Protein AF-A0A9P0HAQ1-F1 (afdb_monomer_lite)

Sequence (166 aa):
MVTCSVGFLKENWSMFDPPLPLSYLKGFNCIGFDTLNKVYLEYDECWWGSLEGIQFVWDSAKRKKMLEGDDTLWTCDLTGFDPVVGLPNVLVGWVGGEGAVLMEAFSADLIGQHCTQVLREITGNTEIPIPKRCTRCCEEEMATSPLACSIDNDTSNRALAVIGSP

Structure (mmCIF, N/CA/C/O backbone):
data_AF-A0A9P0HAQ1-F1
#
_entry.id   AF-A0A9P0HAQ1-F1
#
loop_
_atom_site.group_PDB
_atom_site.id
_atom_site.type_symbol
_atom_site.label_atom_id
_atom_site.label_alt_id
_atom_site.label_comp_id
_atom_site.label_asym_id
_atom_site.label_entity_id
_atom_site.label_seq_id
_atom_site.pdbx_PDB_ins_code
_atom_site.Cartn_x
_atom_site.Cartn_y
_atom_site.Cartn_z
_atom_site.occupancy
_atom_site.B_iso_or_equiv
_atom_site.auth_seq_id
_atom_site.auth_comp_id
_atom_site.auth_asym_id
_atom_site.auth_atom_id
_atom_site.pdbx_PDB_model_num
ATOM 1 N N . MET A 1 1 ? 1.564 -11.854 -32.345 1.00 68.75 1 MET A N 1
ATOM 2 C CA . MET A 1 1 ? 1.262 -10.735 -31.428 1.00 68.75 1 MET A CA 1
ATOM 3 C C . MET A 1 1 ? 1.800 -11.129 -30.067 1.00 68.75 1 MET A C 1
ATOM 5 O O . MET A 1 1 ? 1.496 -12.233 -29.639 1.00 68.75 1 MET A O 1
ATOM 9 N N . VAL A 1 2 ? 2.660 -10.307 -29.464 1.00 77.94 2 VAL A N 1
ATOM 10 C CA . VAL A 1 2 ? 3.287 -10.575 -28.159 1.00 77.94 2 VAL A CA 1
ATOM 11 C C . VAL A 1 2 ? 2.728 -9.561 -27.169 1.00 77.94 2 VAL A C 1
ATOM 13 O O . VAL A 1 2 ? 2.770 -8.366 -27.445 1.00 77.94 2 VAL A O 1
ATOM 16 N N . THR A 1 3 ? 2.170 -10.041 -26.062 1.00 81.44 3 THR A N 1
ATOM 17 C CA . THR A 1 3 ? 1.526 -9.227 -25.020 1.00 81.44 3 THR A CA 1
ATOM 18 C C . THR A 1 3 ? 2.127 -9.568 -23.657 1.00 81.44 3 THR A C 1
ATOM 20 O O . THR A 1 3 ? 1.434 -10.060 -22.770 1.00 81.44 3 THR A O 1
ATOM 23 N N . CYS A 1 4 ? 3.439 -9.393 -23.514 1.00 82.50 4 CYS A N 1
ATOM 24 C CA . CYS A 1 4 ? 4.132 -9.513 -22.231 1.00 82.50 4 CYS A CA 1
ATOM 25 C C . CYS A 1 4 ? 4.415 -8.127 -21.636 1.00 82.50 4 CYS A C 1
ATOM 27 O O . CYS A 1 4 ? 4.308 -7.109 -22.326 1.00 82.50 4 CYS A O 1
ATOM 29 N N . SER A 1 5 ? 4.749 -8.089 -20.344 1.00 81.75 5 SER A N 1
ATOM 30 C CA . SER A 1 5 ? 5.077 -6.841 -19.655 1.00 81.75 5 SER A CA 1
ATOM 31 C C . SER A 1 5 ? 6.374 -6.227 -20.195 1.00 81.75 5 SER A C 1
ATOM 33 O O . SER A 1 5 ? 7.259 -6.916 -20.711 1.00 81.75 5 SER A O 1
ATOM 35 N N . VAL A 1 6 ? 6.508 -4.905 -20.056 1.00 81.88 6 VAL A N 1
ATOM 36 C CA . VAL A 1 6 ? 7.741 -4.195 -20.436 1.00 81.88 6 VAL A CA 1
ATOM 37 C C . VAL A 1 6 ? 8.928 -4.647 -19.578 1.00 81.88 6 VAL A C 1
ATOM 39 O O . VAL A 1 6 ? 10.032 -4.761 -20.107 1.00 81.88 6 VAL A O 1
ATOM 42 N N . GLY A 1 7 ? 8.705 -4.954 -18.294 1.00 81.25 7 GLY A N 1
ATOM 43 C CA . GLY A 1 7 ? 9.726 -5.535 -17.413 1.00 81.25 7 GLY A CA 1
ATOM 44 C C . GLY A 1 7 ? 10.257 -6.862 -17.959 1.00 81.25 7 GLY A C 1
ATOM 45 O O . GLY A 1 7 ? 11.455 -6.991 -18.205 1.00 81.25 7 GLY A O 1
ATOM 46 N N . PHE A 1 8 ? 9.356 -7.788 -18.309 1.00 84.69 8 PHE A N 1
ATOM 47 C CA . PHE A 1 8 ? 9.736 -9.065 -18.916 1.00 84.69 8 PHE A CA 1
ATOM 48 C C . PHE A 1 8 ? 10.515 -8.875 -20.226 1.00 84.69 8 PHE A C 1
ATOM 50 O O . PHE A 1 8 ? 11.528 -9.538 -20.445 1.00 84.69 8 PHE A O 1
ATOM 57 N N . LEU A 1 9 ? 10.084 -7.947 -21.092 1.00 85.56 9 LEU A N 1
ATOM 58 C CA . LEU A 1 9 ? 10.781 -7.641 -22.348 1.00 85.56 9 LEU A CA 1
ATOM 59 C C . LEU A 1 9 ? 12.191 -7.093 -22.129 1.00 85.56 9 LEU A C 1
ATOM 61 O O . LEU A 1 9 ? 13.088 -7.430 -22.895 1.00 85.56 9 LEU A O 1
ATOM 65 N N . LYS A 1 10 ? 12.409 -6.263 -21.106 1.00 83.38 10 LYS A N 1
ATOM 66 C CA . LYS A 1 10 ? 13.739 -5.717 -20.799 1.00 83.38 10 LYS A CA 1
ATOM 67 C C . LYS A 1 10 ? 14.727 -6.790 -20.356 1.00 83.38 10 LYS A C 1
ATOM 69 O O . LYS A 1 10 ? 15.905 -6.687 -20.684 1.00 83.38 10 LYS A O 1
ATOM 74 N N . GLU A 1 11 ? 14.255 -7.818 -19.664 1.00 85.69 11 GLU A N 1
ATOM 75 C CA . GLU A 1 11 ? 15.092 -8.933 -19.213 1.00 85.69 11 GLU A CA 1
ATOM 76 C C . GLU A 1 11 ? 15.271 -10.012 -20.291 1.00 85.69 11 GLU A C 1
ATOM 78 O O . GLU A 1 11 ? 16.315 -10.657 -20.354 1.00 85.69 11 GLU A O 1
ATOM 83 N N . ASN A 1 12 ? 14.284 -10.175 -21.180 1.00 86.94 12 ASN A N 1
ATOM 84 C CA . ASN A 1 12 ? 14.197 -11.310 -22.105 1.00 86.94 12 ASN A CA 1
ATOM 85 C C . ASN A 1 12 ? 14.176 -10.907 -23.592 1.00 86.94 12 ASN A C 1
ATOM 87 O O . ASN A 1 12 ? 13.781 -11.702 -24.441 1.00 86.94 12 ASN A O 1
ATOM 91 N N . TRP A 1 13 ? 14.615 -9.698 -23.961 1.00 85.12 13 TRP A N 1
ATOM 92 C CA . TRP A 1 13 ? 14.609 -9.214 -25.357 1.00 85.12 13 TRP A CA 1
ATOM 93 C C . TRP A 1 13 ? 15.411 -10.089 -26.339 1.00 85.12 13 TRP A C 1
ATOM 95 O O . TRP A 1 13 ? 15.229 -9.978 -27.551 1.00 85.12 13 TRP A O 1
ATOM 105 N N . SER A 1 14 ? 16.297 -10.954 -25.845 1.00 86.88 14 SER A N 1
ATOM 106 C CA . SER A 1 14 ? 17.068 -11.912 -26.644 1.00 86.88 14 SER A CA 1
ATOM 107 C C . SER A 1 14 ? 16.262 -13.139 -27.090 1.00 86.88 14 SER A C 1
ATOM 109 O O . SER A 1 14 ? 16.762 -13.924 -27.890 1.00 86.88 14 SER A O 1
ATOM 111 N N . MET A 1 15 ? 15.017 -13.305 -26.624 1.00 88.62 15 MET A N 1
ATOM 112 C CA . MET A 1 15 ? 14.137 -14.419 -27.010 1.00 88.62 15 MET A CA 1
ATOM 113 C C . MET A 1 15 ? 13.609 -14.336 -28.453 1.00 88.62 15 MET A C 1
ATOM 115 O O . MET A 1 15 ? 12.991 -15.283 -28.936 1.00 88.62 15 MET A O 1
ATOM 119 N N . PHE A 1 16 ? 13.780 -13.191 -29.120 1.00 88.50 16 PHE A N 1
ATOM 120 C CA . PHE A 1 16 ? 13.276 -12.962 -30.471 1.00 88.50 16 PHE A CA 1
ATOM 121 C C . PHE A 1 16 ? 14.259 -13.472 -31.525 1.00 88.50 16 PHE A C 1
ATOM 123 O O . PHE A 1 16 ? 15.432 -13.098 -31.522 1.00 88.50 16 PHE A O 1
ATOM 130 N N . ASP A 1 17 ? 13.741 -14.260 -32.465 1.00 88.88 17 ASP A N 1
ATOM 131 C CA . ASP A 1 17 ? 14.448 -14.685 -33.669 1.00 88.88 17 ASP A CA 1
ATOM 132 C C . ASP A 1 17 ? 13.595 -14.345 -34.908 1.00 88.88 17 ASP A C 1
ATOM 134 O O . ASP A 1 17 ? 12.477 -14.859 -35.037 1.00 88.88 17 ASP A O 1
ATOM 138 N N . PRO A 1 18 ? 14.050 -13.444 -35.800 1.00 90.31 18 PRO A N 1
ATOM 139 C CA . PRO A 1 18 ? 15.321 -12.712 -35.757 1.00 90.31 18 PRO A CA 1
ATOM 140 C C . PRO A 1 18 ? 15.392 -11.666 -34.618 1.00 90.31 18 PRO A C 1
ATOM 142 O O . PRO A 1 18 ? 14.346 -11.203 -34.150 1.00 90.31 18 PRO A O 1
ATOM 145 N N . PRO A 1 19 ? 16.605 -11.239 -34.199 1.00 88.56 19 PRO A N 1
ATOM 146 C CA . PRO A 1 19 ? 16.780 -10.246 -33.140 1.00 88.56 19 PRO A CA 1
ATOM 147 C C . PRO A 1 19 ? 16.047 -8.931 -33.414 1.00 88.56 19 PRO A C 1
ATOM 149 O O . PRO A 1 19 ? 15.980 -8.454 -34.552 1.00 88.56 19 PRO A O 1
ATOM 152 N N . LEU A 1 20 ? 15.545 -8.304 -32.349 1.00 87.25 20 LEU A N 1
ATOM 153 C CA . LEU A 1 20 ? 14.841 -7.030 -32.461 1.00 87.25 20 LEU A CA 1
ATOM 154 C C . LEU A 1 20 ? 15.768 -5.902 -32.956 1.00 87.25 20 LEU A C 1
ATOM 156 O O . LEU A 1 20 ? 16.915 -5.796 -32.510 1.00 87.25 20 LEU A O 1
ATOM 160 N N . PRO A 1 21 ? 15.275 -4.994 -33.820 1.00 90.06 21 PRO A N 1
ATOM 161 C CA . PRO A 1 21 ? 16.026 -3.808 -34.213 1.00 90.06 21 PRO A CA 1
ATOM 162 C C . PRO A 1 21 ? 16.368 -2.912 -33.013 1.00 90.06 21 PRO A C 1
ATOM 164 O O . PRO A 1 21 ? 15.564 -2.735 -32.097 1.00 90.06 21 PRO A O 1
ATOM 167 N N . LEU A 1 22 ? 17.526 -2.244 -33.071 1.00 86.56 22 LEU A N 1
ATOM 168 C CA . LEU A 1 22 ? 18.022 -1.353 -32.008 1.00 86.56 22 LEU A CA 1
ATOM 169 C C . LEU A 1 22 ? 17.039 -0.239 -31.603 1.00 86.56 22 LEU A C 1
ATOM 171 O O . LEU A 1 22 ? 17.087 0.238 -30.471 1.00 86.56 22 LEU A O 1
ATOM 175 N N . SER A 1 23 ? 16.158 0.198 -32.507 1.00 87.19 23 SER A N 1
ATOM 176 C CA . SER A 1 23 ? 15.125 1.199 -32.211 1.00 87.19 23 SER A CA 1
ATOM 177 C C . SER A 1 23 ? 14.133 0.727 -31.145 1.00 87.19 23 SER A C 1
ATOM 179 O O . SER A 1 23 ? 13.737 1.527 -30.302 1.00 87.19 23 SER A O 1
ATOM 181 N N . TYR A 1 24 ? 13.781 -0.562 -31.133 1.00 83.56 24 TYR A N 1
ATOM 182 C CA . TYR A 1 24 ? 12.885 -1.140 -30.131 1.00 83.56 24 TYR A CA 1
ATOM 183 C C . TYR A 1 24 ? 13.574 -1.270 -28.774 1.00 83.56 24 TYR A C 1
ATOM 185 O O . TYR A 1 24 ? 12.984 -0.909 -27.763 1.00 83.56 24 TYR A O 1
ATOM 193 N N . LEU A 1 25 ? 14.850 -1.670 -28.756 1.00 83.19 25 LEU A N 1
ATOM 194 C CA . LEU A 1 25 ? 15.640 -1.745 -27.522 1.00 83.19 25 LEU A CA 1
ATOM 195 C C . LEU A 1 25 ? 15.798 -0.370 -26.859 1.00 83.19 25 LEU A C 1
ATOM 197 O O . LEU A 1 25 ? 15.646 -0.239 -25.646 1.00 83.19 25 LEU A O 1
ATOM 201 N N . LYS A 1 26 ? 16.035 0.681 -27.657 1.00 83.62 26 LYS A N 1
ATOM 202 C CA . LYS A 1 26 ? 16.015 2.068 -27.164 1.00 83.62 26 LYS A CA 1
ATOM 203 C C . LYS A 1 26 ? 14.642 2.443 -26.611 1.00 83.62 26 LYS A C 1
ATOM 205 O O . LYS A 1 26 ? 14.577 3.025 -25.536 1.00 83.62 26 LYS A O 1
ATOM 210 N N . GLY A 1 27 ? 13.570 2.069 -27.311 1.00 82.88 27 GLY A N 1
ATOM 211 C CA . GLY A 1 27 ? 12.198 2.258 -26.844 1.00 82.88 27 GLY A CA 1
ATOM 212 C C . GLY A 1 27 ? 11.962 1.631 -25.471 1.00 82.88 27 GLY A C 1
ATOM 213 O O . GLY A 1 27 ? 11.519 2.325 -24.563 1.00 82.88 27 GLY A O 1
ATOM 214 N N . PHE A 1 28 ? 12.341 0.364 -25.282 1.00 80.62 28 PHE A N 1
ATOM 215 C CA . PHE A 1 28 ? 12.206 -0.316 -23.993 1.00 80.62 28 PHE A CA 1
ATOM 216 C C . PHE A 1 28 ? 12.990 0.397 -22.891 1.00 80.62 28 PHE A C 1
ATOM 218 O O . PHE A 1 28 ? 12.433 0.654 -21.830 1.00 80.62 28 PHE A O 1
ATOM 225 N N . ASN A 1 29 ? 14.239 0.793 -23.146 1.00 75.00 29 ASN A N 1
ATOM 226 C CA . ASN A 1 29 ? 15.066 1.486 -22.153 1.00 75.00 29 ASN A CA 1
ATOM 227 C C . ASN A 1 29 ? 14.546 2.882 -21.783 1.00 75.00 29 ASN A C 1
ATOM 229 O O . ASN A 1 29 ? 14.773 3.334 -20.665 1.00 75.00 29 ASN A O 1
ATOM 233 N N . CYS A 1 30 ? 13.842 3.558 -22.692 1.00 78.56 30 CYS A N 1
ATOM 234 C CA . CYS A 1 30 ? 13.218 4.852 -22.415 1.00 78.56 30 CYS A CA 1
ATOM 235 C C . CYS A 1 30 ? 11.894 4.735 -21.649 1.00 78.56 30 CYS A C 1
ATOM 237 O O . CYS A 1 30 ? 11.479 5.705 -21.018 1.00 78.56 30 CYS A O 1
ATOM 239 N N . ILE A 1 31 ? 11.224 3.580 -21.693 1.00 77.94 31 ILE A N 1
ATOM 240 C CA . ILE A 1 31 ? 9.995 3.357 -20.932 1.00 77.94 31 ILE A CA 1
ATOM 241 C C . ILE A 1 31 ? 10.385 3.055 -19.484 1.00 77.94 31 ILE A C 1
ATOM 243 O O . ILE A 1 31 ? 10.858 1.962 -19.165 1.00 77.94 31 ILE A O 1
ATOM 247 N N . GLY A 1 32 ? 10.205 4.038 -18.605 1.00 64.56 32 GLY A N 1
ATOM 248 C CA . GLY A 1 32 ? 10.196 3.805 -17.165 1.00 64.56 32 GLY A CA 1
ATOM 249 C C . GLY A 1 32 ? 8.967 2.982 -16.789 1.00 64.56 32 GLY A C 1
ATOM 250 O O . GLY A 1 32 ? 7.870 3.257 -17.269 1.00 64.56 32 GLY A O 1
ATOM 251 N N . PHE A 1 33 ? 9.163 1.967 -15.962 1.00 68.00 33 PHE A N 1
ATOM 252 C CA . PHE A 1 33 ? 8.094 1.315 -15.220 1.00 68.00 33 PHE A CA 1
ATOM 253 C C . PHE A 1 33 ? 8.548 1.339 -13.765 1.00 68.00 33 PHE A C 1
ATOM 255 O O . PHE A 1 33 ? 9.735 1.138 -13.499 1.00 68.00 33 PHE A O 1
ATOM 262 N N . ASP A 1 34 ? 7.640 1.704 -12.875 1.00 69.06 34 ASP A N 1
ATOM 263 C CA . ASP A 1 34 ? 7.905 1.808 -11.445 1.00 69.06 34 ASP A CA 1
ATOM 264 C C . ASP A 1 34 ? 7.060 0.762 -10.725 1.00 69.06 34 ASP A C 1
ATOM 266 O O . ASP A 1 34 ? 6.051 0.312 -11.269 1.00 69.06 34 ASP A O 1
ATOM 270 N N . THR A 1 35 ? 7.479 0.372 -9.528 1.00 80.19 35 THR A N 1
ATOM 271 C CA . THR A 1 35 ? 6.752 -0.620 -8.736 1.00 80.19 35 THR A CA 1
ATOM 272 C C . THR A 1 35 ? 5.573 0.068 -8.060 1.00 80.19 35 THR A C 1
ATOM 274 O O . THR A 1 35 ? 5.735 1.097 -7.398 1.00 80.19 35 THR A O 1
ATOM 277 N N . LEU A 1 36 ? 4.373 -0.483 -8.234 1.00 83.38 36 LEU A N 1
ATOM 278 C CA . LEU A 1 36 ? 3.156 0.013 -7.603 1.00 83.38 36 LEU A CA 1
ATOM 279 C C . LEU A 1 36 ? 2.435 -1.144 -6.921 1.00 83.38 36 LEU A C 1
ATOM 281 O O . LEU A 1 36 ? 1.994 -2.082 -7.575 1.00 83.38 36 LEU A O 1
ATOM 285 N N . ASN A 1 37 ? 2.258 -1.037 -5.611 1.00 88.31 37 ASN A N 1
ATOM 286 C CA . ASN A 1 37 ? 1.597 -2.051 -4.807 1.00 88.31 37 ASN A CA 1
ATOM 287 C C . ASN A 1 37 ? 0.329 -1.503 -4.160 1.00 88.31 37 ASN A C 1
ATOM 289 O O . ASN A 1 37 ? 0.215 -0.313 -3.849 1.00 88.31 37 ASN A O 1
ATOM 293 N N . LYS A 1 38 ? -0.637 -2.399 -3.940 1.00 90.25 38 LYS A N 1
ATOM 294 C CA . LYS A 1 38 ? -1.863 -2.094 -3.192 1.00 90.25 38 LYS A CA 1
ATOM 295 C C . LYS A 1 38 ? -1.860 -2.802 -1.855 1.00 90.25 38 LYS A C 1
ATOM 297 O O . LYS A 1 38 ? -1.431 -3.950 -1.755 1.00 90.25 38 LYS A O 1
ATOM 302 N N . VAL A 1 39 ? -2.405 -2.138 -0.847 1.00 93.00 39 VAL A N 1
ATOM 303 C CA . VAL A 1 39 ? -2.640 -2.701 0.480 1.00 93.00 39 VAL A CA 1
ATOM 304 C C . VAL A 1 39 ? -4.118 -2.585 0.804 1.00 93.00 39 VAL A C 1
ATOM 306 O O . VAL A 1 39 ? -4.663 -1.489 0.830 1.00 93.00 39 VAL A O 1
ATOM 309 N N . TYR A 1 40 ? -4.754 -3.711 1.094 1.00 94.19 40 TYR A N 1
ATOM 310 C CA . TYR A 1 40 ? -6.127 -3.779 1.566 1.00 94.19 40 TYR A CA 1
ATOM 311 C C . TYR A 1 40 ? -6.141 -3.975 3.073 1.00 94.19 40 TYR A C 1
ATOM 313 O O . TYR A 1 40 ? -5.521 -4.909 3.587 1.00 94.19 40 TYR A O 1
ATOM 321 N N . LEU A 1 41 ? -6.864 -3.103 3.766 1.00 95.50 41 LEU A N 1
ATOM 322 C CA . LEU A 1 41 ? -7.066 -3.147 5.206 1.00 95.50 41 LEU A CA 1
ATOM 323 C C . LEU A 1 41 ? -8.536 -3.444 5.472 1.00 95.50 41 LEU A C 1
ATOM 325 O O . LEU A 1 41 ? -9.400 -2.607 5.222 1.00 95.50 41 LEU A O 1
ATOM 329 N N . GLU A 1 42 ? -8.816 -4.642 5.965 1.00 95.19 42 GLU A N 1
ATOM 330 C CA . GLU A 1 42 ? -10.161 -5.066 6.326 1.00 95.19 42 GLU A CA 1
ATOM 331 C C . GLU A 1 42 ? -10.368 -4.953 7.829 1.00 95.19 42 GLU A C 1
ATOM 333 O O . GLU A 1 42 ? -9.572 -5.455 8.628 1.00 95.19 42 GLU A O 1
ATOM 338 N N . TYR A 1 43 ? -11.472 -4.324 8.204 1.00 95.38 43 TYR A N 1
ATOM 339 C CA . TYR A 1 43 ? -11.862 -4.080 9.583 1.00 95.38 43 TYR A CA 1
ATOM 340 C C . TYR A 1 43 ? -13.155 -4.826 9.916 1.00 95.38 43 TYR A C 1
ATOM 342 O O . TYR A 1 43 ? -13.929 -5.192 9.032 1.00 95.38 43 TYR A O 1
ATOM 350 N N . ASP A 1 44 ? -13.406 -5.048 11.206 1.00 93.19 44 ASP A N 1
ATOM 351 C CA . ASP A 1 44 ? -14.697 -5.589 11.643 1.00 93.19 44 ASP A CA 1
ATOM 352 C C . ASP A 1 44 ? -15.832 -4.573 11.416 1.00 93.19 44 ASP A C 1
ATOM 354 O O . ASP A 1 44 ? -16.927 -4.959 11.008 1.00 93.19 44 ASP A O 1
ATOM 358 N N . GLU A 1 45 ? -15.550 -3.277 11.595 1.00 92.50 45 GLU A N 1
ATOM 359 C CA . GLU A 1 45 ? -16.497 -2.174 11.400 1.00 92.50 45 GLU A CA 1
ATOM 360 C C . GLU A 1 45 ? -15.826 -0.970 10.717 1.00 92.50 45 GLU A C 1
ATOM 362 O O . GLU A 1 45 ? -14.633 -0.709 10.903 1.00 92.50 45 GLU A O 1
ATOM 367 N N . CYS A 1 46 ? -16.604 -0.220 9.932 1.00 91.81 46 CYS A N 1
ATOM 368 C CA . CYS A 1 46 ? -16.172 1.031 9.313 1.00 91.81 46 CYS A CA 1
ATOM 369 C C . CYS A 1 46 ? -15.953 2.119 10.376 1.00 91.81 46 CYS A C 1
ATOM 371 O O . CYS A 1 46 ? -16.905 2.637 10.961 1.00 91.81 46 CYS A O 1
ATOM 373 N N . TRP A 1 47 ? -14.692 2.497 10.597 1.00 92.38 47 TRP A N 1
ATOM 374 C CA . TRP A 1 47 ? -14.313 3.556 11.542 1.00 92.38 47 TRP A CA 1
ATOM 375 C C . TRP A 1 47 ? -14.152 4.934 10.879 1.00 92.38 47 TRP A C 1
ATOM 377 O O . TRP A 1 47 ? -14.104 5.946 11.576 1.00 92.38 47 TRP A O 1
ATOM 387 N N . TRP A 1 48 ? -14.077 4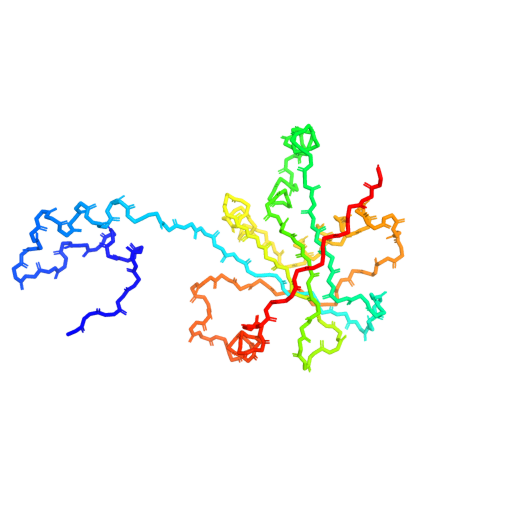.999 9.545 1.00 88.62 48 TRP A N 1
ATOM 388 C CA . TRP A 1 48 ? -13.888 6.245 8.784 1.00 88.62 48 TRP A CA 1
ATOM 389 C C . TRP A 1 48 ? -15.200 6.969 8.441 1.00 88.62 48 TRP A C 1
ATOM 391 O O . TRP A 1 48 ? -15.174 8.048 7.852 1.00 88.62 48 TRP A O 1
ATOM 401 N N . GLY A 1 49 ? -16.356 6.424 8.833 1.00 86.06 49 GLY A N 1
ATOM 402 C CA . GLY A 1 49 ? -17.654 7.087 8.694 1.00 86.06 49 GLY A CA 1
ATOM 403 C C . GLY A 1 49 ? -17.988 7.448 7.243 1.00 86.06 49 GLY A C 1
ATOM 404 O O . GLY A 1 49 ? -18.088 6.572 6.391 1.00 86.06 49 GLY A O 1
ATOM 405 N N . SER A 1 50 ? -18.189 8.741 6.969 1.00 84.19 50 SER A N 1
ATOM 406 C CA . SER A 1 50 ? -18.530 9.265 5.637 1.00 84.19 50 SER A CA 1
ATOM 407 C C . SER A 1 50 ? -17.326 9.798 4.851 1.00 84.19 50 SER A C 1
ATOM 409 O O . SER A 1 50 ? -17.516 10.576 3.917 1.00 84.19 50 SER A O 1
ATOM 411 N N . LEU A 1 51 ? -16.095 9.474 5.258 1.00 85.88 51 LEU A N 1
ATOM 412 C CA . LEU A 1 51 ? -14.902 9.886 4.522 1.00 85.88 51 LEU A CA 1
ATOM 413 C C . LEU A 1 51 ? -14.832 9.145 3.183 1.00 85.88 51 LEU A C 1
ATOM 415 O O . LEU A 1 51 ? -14.895 7.919 3.147 1.00 85.88 51 LEU A O 1
ATOM 419 N N . GLU A 1 52 ? -14.657 9.896 2.095 1.00 86.75 52 GLU A N 1
ATOM 420 C CA . GLU A 1 52 ? -14.451 9.342 0.748 1.00 86.75 52 GLU A CA 1
ATOM 421 C C . GLU A 1 52 ? -13.012 8.855 0.523 1.00 86.75 52 GLU A C 1
ATOM 423 O O . GLU A 1 52 ? -12.745 8.156 -0.446 1.00 86.75 52 GLU A O 1
ATOM 428 N N . GLY A 1 53 ? -12.093 9.211 1.422 1.00 88.12 53 GLY A N 1
ATOM 429 C CA . GLY A 1 53 ? -10.687 8.838 1.363 1.00 88.12 53 GLY A CA 1
ATOM 430 C C . GLY A 1 53 ? -9.838 9.665 2.322 1.00 88.12 53 GLY A C 1
ATOM 431 O O . GLY A 1 53 ? -10.263 10.702 2.837 1.00 88.12 53 GLY A O 1
ATOM 432 N N . ILE A 1 54 ? -8.623 9.194 2.573 1.00 90.31 54 ILE A N 1
ATOM 433 C CA . ILE A 1 54 ? -7.609 9.835 3.406 1.00 90.31 54 ILE A CA 1
ATOM 434 C C . ILE A 1 54 ? -6.340 9.910 2.567 1.00 90.31 54 ILE A C 1
ATOM 436 O O . ILE A 1 54 ? -5.708 8.893 2.314 1.00 90.31 54 ILE A O 1
ATOM 440 N N . GLN A 1 55 ? -5.954 11.108 2.139 1.00 91.25 55 GLN A N 1
ATOM 441 C CA . GLN A 1 55 ? -4.792 11.304 1.271 1.00 91.25 55 GLN A CA 1
ATOM 442 C C . GLN A 1 55 ? -3.610 11.842 2.076 1.00 91.25 55 GLN A C 1
ATOM 444 O O . GLN A 1 55 ? -3.761 12.751 2.895 1.00 91.25 55 GLN A O 1
ATOM 449 N N . PHE A 1 56 ? -2.431 11.264 1.863 1.00 89.00 56 PHE A N 1
ATOM 450 C CA . PHE A 1 56 ? -1.231 11.585 2.624 1.00 89.00 56 PHE A CA 1
ATOM 451 C C . PHE A 1 56 ? -0.377 12.608 1.884 1.00 89.00 56 PHE A C 1
ATOM 453 O O . PHE A 1 56 ? -0.036 12.445 0.714 1.00 89.00 56 PHE A O 1
ATOM 460 N N . VAL A 1 57 ? 0.009 13.664 2.600 1.00 85.06 57 VAL A N 1
ATOM 461 C CA . VAL A 1 57 ? 0.969 14.658 2.120 1.00 85.06 57 VAL A CA 1
ATOM 462 C C . VAL A 1 57 ? 2.198 14.587 3.009 1.00 85.06 57 VAL A C 1
ATOM 464 O O . VAL A 1 57 ? 2.185 15.007 4.166 1.00 85.06 57 VAL A O 1
ATOM 467 N N . TRP A 1 58 ? 3.270 14.030 2.460 1.00 81.81 58 TRP A N 1
ATOM 468 C CA . TRP A 1 58 ? 4.529 13.876 3.173 1.00 81.81 58 TRP A CA 1
ATOM 469 C C . TRP A 1 58 ? 5.372 15.140 3.049 1.00 81.81 58 TRP A C 1
ATOM 471 O O . TRP A 1 58 ? 5.777 15.523 1.951 1.00 81.81 58 TRP A O 1
ATOM 481 N N . ASP A 1 59 ? 5.694 15.769 4.179 1.00 79.00 59 ASP A N 1
ATOM 482 C CA . ASP A 1 59 ? 6.731 16.797 4.198 1.00 79.00 59 ASP A CA 1
ATOM 483 C C . ASP A 1 59 ? 8.107 16.144 4.002 1.00 79.00 59 ASP A C 1
ATOM 485 O O . ASP A 1 59 ? 8.487 15.199 4.699 1.00 79.00 59 ASP A O 1
ATOM 489 N N . SER A 1 60 ? 8.882 16.691 3.071 1.00 70.69 60 SER A N 1
ATOM 490 C CA . SER A 1 60 ? 10.286 16.365 2.823 1.00 70.69 60 SER A CA 1
ATOM 491 C C . SER A 1 60 ? 11.167 16.332 4.085 1.00 70.69 60 SER A C 1
ATOM 493 O O . SER A 1 60 ? 12.044 15.471 4.189 1.00 70.69 60 SER A O 1
ATOM 495 N N . ALA A 1 61 ? 10.920 17.192 5.081 1.00 66.31 61 ALA A N 1
ATOM 496 C CA . ALA A 1 61 ? 11.644 17.153 6.355 1.00 66.31 61 ALA A CA 1
ATOM 497 C C . ALA A 1 61 ? 11.207 15.977 7.248 1.00 66.31 61 ALA A C 1
ATOM 499 O O . ALA A 1 61 ? 12.027 15.382 7.952 1.00 66.31 61 ALA A O 1
ATOM 500 N N . LYS A 1 62 ? 9.923 15.606 7.192 1.00 62.56 62 LYS A N 1
ATOM 501 C CA . LYS A 1 62 ? 9.338 14.490 7.947 1.00 62.56 62 LYS A CA 1
ATOM 502 C C . LYS A 1 62 ? 9.756 13.137 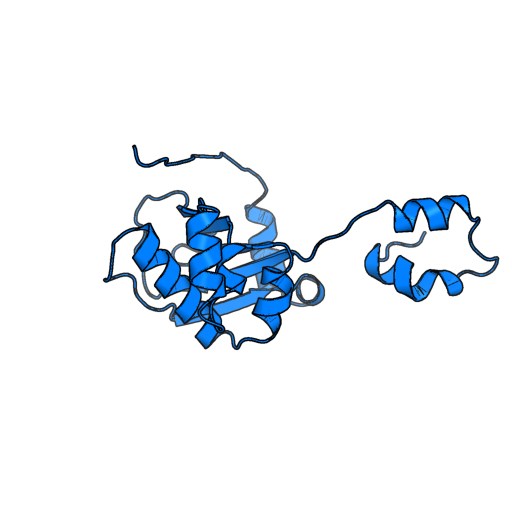7.364 1.00 62.56 62 LYS A C 1
ATOM 504 O O . LYS A 1 62 ? 10.136 12.251 8.125 1.00 62.56 62 LYS A O 1
ATOM 509 N N . ARG A 1 63 ? 9.849 13.038 6.030 1.00 64.94 63 ARG A N 1
ATOM 510 C CA . ARG A 1 63 ? 10.478 11.911 5.318 1.00 64.94 63 ARG A CA 1
ATOM 511 C C . ARG A 1 63 ? 11.895 11.654 5.837 1.00 64.94 63 ARG A C 1
ATOM 513 O O . ARG A 1 63 ? 12.250 10.519 6.125 1.00 64.94 63 ARG A O 1
ATOM 520 N N . LYS A 1 64 ? 12.690 12.716 6.024 1.00 61.34 64 LYS A N 1
ATOM 521 C CA . LYS A 1 64 ? 14.071 12.617 6.525 1.00 61.34 64 LYS A CA 1
ATOM 522 C C . LYS A 1 64 ? 14.173 12.101 7.966 1.00 61.34 64 LYS A C 1
ATOM 524 O O . LYS A 1 64 ? 15.113 11.383 8.265 1.00 61.34 64 LYS A O 1
ATOM 529 N N . LYS A 1 65 ? 13.210 12.418 8.837 1.00 60.09 65 LYS A N 1
ATOM 530 C CA . LYS A 1 65 ? 13.154 11.858 10.200 1.00 60.09 65 LYS A CA 1
ATOM 531 C C . LYS A 1 65 ? 12.730 10.390 10.228 1.00 60.09 65 LYS A C 1
ATOM 533 O O . LYS A 1 65 ? 13.235 9.639 11.049 1.00 60.09 65 LYS A O 1
ATOM 538 N N . MET A 1 66 ? 11.813 9.982 9.352 1.00 58.81 66 MET A N 1
ATOM 539 C CA . MET A 1 66 ? 11.405 8.573 9.237 1.00 58.81 66 MET A CA 1
ATOM 540 C C . MET A 1 66 ? 12.517 7.710 8.621 1.00 58.81 66 MET A C 1
ATOM 542 O O . MET A 1 66 ? 12.700 6.572 9.029 1.00 58.81 66 MET A O 1
ATOM 546 N N . LEU A 1 67 ? 13.336 8.291 7.735 1.00 56.34 67 LEU A N 1
ATOM 547 C CA . LEU A 1 67 ? 14.585 7.706 7.221 1.00 56.34 67 LEU A CA 1
ATOM 548 C C . LEU A 1 67 ? 15.633 7.392 8.307 1.00 56.34 67 LEU A C 1
ATOM 550 O O . LEU A 1 67 ? 16.552 6.627 8.041 1.00 56.34 67 LEU A O 1
ATOM 554 N N . GLU A 1 68 ? 15.525 7.967 9.509 1.00 56.78 68 GLU A N 1
ATOM 555 C CA . GLU A 1 68 ? 16.448 7.707 10.626 1.00 56.78 68 GLU A CA 1
ATOM 556 C C . GLU A 1 68 ? 15.982 6.534 11.524 1.00 56.78 68 GLU A C 1
ATOM 558 O O . GLU A 1 68 ? 16.727 6.122 12.413 1.00 56.78 68 GLU A O 1
ATOM 563 N N . GLY A 1 69 ? 14.778 5.981 11.296 1.00 53.72 69 GLY A N 1
ATOM 564 C CA . GLY A 1 69 ? 14.190 4.859 12.044 1.00 53.72 69 GLY A CA 1
ATOM 565 C C . GLY A 1 69 ? 13.784 3.702 11.121 1.00 53.72 69 GLY A C 1
ATOM 566 O O . GLY A 1 69 ? 12.676 3.686 10.590 1.00 53.72 69 GLY A O 1
ATOM 567 N N . ASP A 1 70 ? 14.699 2.745 10.968 1.00 64.62 70 ASP A N 1
ATOM 568 C CA . ASP A 1 70 ? 14.854 1.743 9.892 1.00 64.62 70 ASP A CA 1
ATOM 569 C C . ASP A 1 70 ? 13.601 0.976 9.395 1.00 64.62 70 ASP A C 1
ATOM 571 O O . ASP A 1 70 ? 13.543 0.600 8.226 1.00 64.62 70 ASP A O 1
ATOM 575 N N . ASP A 1 71 ? 12.560 0.764 10.208 1.00 66.44 71 ASP A N 1
ATOM 576 C CA . ASP A 1 71 ? 11.540 -0.257 9.887 1.00 66.44 71 ASP A CA 1
ATOM 577 C C . ASP A 1 71 ? 10.269 0.272 9.194 1.00 66.44 71 ASP A C 1
ATOM 579 O O . ASP A 1 71 ? 9.480 -0.504 8.652 1.00 66.44 71 ASP A O 1
ATOM 583 N N . THR A 1 72 ? 10.041 1.590 9.177 1.00 71.75 72 THR A N 1
ATOM 584 C CA . THR A 1 72 ? 8.801 2.189 8.621 1.00 71.75 72 THR A CA 1
ATOM 585 C C . THR A 1 72 ? 9.033 3.030 7.374 1.00 71.75 72 THR A C 1
ATOM 587 O O . THR A 1 72 ? 8.101 3.651 6.865 1.00 71.75 72 THR A O 1
ATOM 590 N N . LEU A 1 73 ? 10.255 3.024 6.839 1.00 80.88 73 LEU A N 1
ATOM 591 C CA . LEU A 1 73 ? 10.659 3.891 5.736 1.00 80.88 73 LEU A CA 1
ATOM 592 C C . LEU A 1 73 ? 9.726 3.802 4.518 1.00 80.88 73 LEU A C 1
ATOM 594 O O . LEU A 1 73 ? 9.349 4.829 3.953 1.00 80.88 73 LEU A O 1
ATOM 598 N N . TRP A 1 74 ? 9.294 2.590 4.167 1.00 87.50 74 TRP A N 1
ATOM 599 C CA . TRP A 1 74 ? 8.419 2.347 3.020 1.00 87.50 74 TRP A CA 1
ATOM 600 C C . TRP A 1 74 ? 7.090 3.112 3.096 1.00 87.50 74 TRP A C 1
ATOM 602 O O . TRP A 1 74 ? 6.501 3.451 2.072 1.00 87.50 74 TRP A O 1
ATOM 612 N N . THR A 1 75 ? 6.625 3.433 4.307 1.00 87.19 75 THR A N 1
ATOM 613 C CA . THR A 1 75 ? 5.354 4.133 4.502 1.00 87.19 75 THR A CA 1
ATOM 614 C C . THR A 1 75 ? 5.366 5.555 3.949 1.00 87.19 75 THR A C 1
ATOM 616 O O . THR A 1 75 ? 4.304 6.082 3.640 1.00 87.19 75 THR A O 1
ATOM 619 N N . CYS A 1 76 ? 6.543 6.160 3.744 1.00 86.38 76 CYS A N 1
ATOM 620 C CA . CYS A 1 76 ? 6.675 7.488 3.137 1.00 86.38 76 CYS A CA 1
ATOM 621 C C . CYS A 1 76 ? 6.236 7.539 1.664 1.00 86.38 76 CYS A C 1
ATOM 623 O O . CYS A 1 76 ? 6.056 8.636 1.131 1.00 86.38 76 CYS A O 1
ATOM 625 N N . ASP A 1 77 ? 6.080 6.379 1.023 1.00 88.56 77 ASP A N 1
ATOM 626 C CA . ASP A 1 77 ? 5.583 6.255 -0.346 1.00 88.56 77 ASP A CA 1
ATOM 627 C C . ASP A 1 77 ? 4.114 5.784 -0.409 1.00 88.56 77 ASP A C 1
ATOM 629 O O . ASP A 1 77 ? 3.579 5.574 -1.500 1.00 88.56 77 ASP A O 1
ATOM 633 N N . LEU A 1 78 ? 3.427 5.664 0.741 1.00 90.75 78 LEU A N 1
ATOM 634 C CA . LEU A 1 78 ? 1.967 5.528 0.782 1.00 90.75 78 LEU A CA 1
ATOM 635 C C . LEU A 1 78 ? 1.312 6.826 0.309 1.00 90.75 78 LEU A C 1
ATOM 637 O O . LEU A 1 78 ? 1.595 7.899 0.842 1.00 90.75 78 LEU A O 1
ATOM 641 N N . THR A 1 79 ? 0.374 6.742 -0.627 1.00 90.31 79 THR A N 1
ATOM 642 C CA . THR A 1 79 ? -0.343 7.931 -1.116 1.00 90.31 79 THR A CA 1
ATOM 643 C C . THR A 1 79 ? -1.575 8.266 -0.282 1.00 90.31 79 THR A C 1
ATOM 645 O O . THR A 1 79 ? -2.017 9.412 -0.272 1.00 90.31 79 THR A O 1
ATOM 648 N N . GLY A 1 80 ? -2.143 7.281 0.413 1.00 92.12 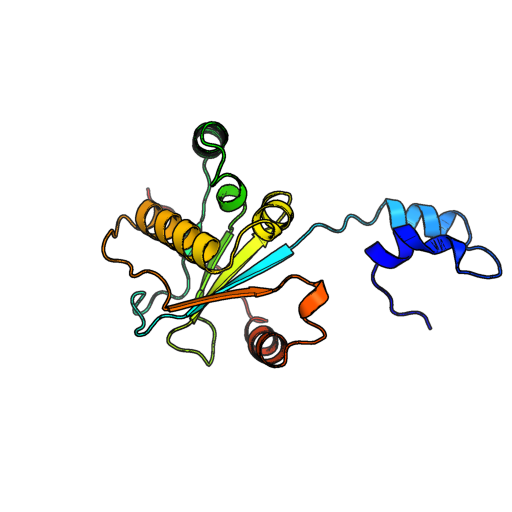80 GLY A N 1
ATOM 649 C CA . GLY A 1 80 ? -3.398 7.419 1.141 1.00 92.12 80 GLY A CA 1
ATOM 650 C C . GLY A 1 80 ? -4.187 6.117 1.196 1.00 92.12 80 GLY A C 1
ATOM 651 O O . GLY A 1 80 ? -3.693 5.077 0.761 1.00 92.12 80 GLY A O 1
ATOM 652 N N . PHE A 1 81 ? -5.409 6.200 1.718 1.00 94.62 81 PHE A N 1
ATOM 653 C CA . PHE A 1 81 ? -6.376 5.112 1.808 1.00 94.62 81 PHE A CA 1
ATOM 654 C C . PHE A 1 81 ? -7.760 5.561 1.357 1.00 94.62 81 PHE A C 1
ATOM 656 O O . PHE A 1 81 ? -8.258 6.576 1.835 1.00 94.62 81 PHE A O 1
ATOM 663 N N . ASP A 1 82 ? -8.409 4.760 0.525 1.00 93.38 82 ASP A N 1
ATOM 664 C CA . ASP A 1 82 ? -9.754 5.015 0.019 1.00 93.38 82 ASP A CA 1
ATOM 665 C C . ASP A 1 82 ? -10.687 3.843 0.373 1.00 93.38 82 ASP A C 1
ATOM 667 O O . ASP A 1 82 ? -10.245 2.689 0.369 1.00 93.38 82 ASP A O 1
ATOM 671 N N . PRO A 1 83 ? -11.970 4.083 0.689 1.00 92.25 83 PRO A N 1
ATOM 672 C CA . PRO A 1 83 ? -12.951 3.016 0.835 1.00 92.25 83 PRO A CA 1
ATOM 673 C C . PRO A 1 83 ? -13.116 2.241 -0.470 1.00 92.25 83 PRO A C 1
ATOM 675 O O . PRO A 1 83 ? -13.191 2.818 -1.555 1.00 92.25 83 PRO A O 1
ATOM 678 N N . VAL A 1 84 ? -13.217 0.919 -0.366 1.00 89.19 84 VAL A N 1
ATOM 679 C CA . VAL A 1 84 ? -13.462 0.066 -1.529 1.00 89.19 84 VAL A CA 1
ATOM 680 C C . VAL A 1 84 ? -14.961 -0.007 -1.810 1.00 89.19 84 VAL A C 1
ATOM 682 O O . VAL A 1 84 ? -15.756 -0.423 -0.963 1.00 89.19 84 VAL A O 1
ATOM 685 N N . VAL A 1 85 ? -15.360 0.368 -3.025 1.00 85.25 85 VAL A N 1
ATOM 686 C CA . VAL A 1 85 ? -16.754 0.248 -3.470 1.00 85.25 85 VAL A CA 1
ATOM 687 C C . VAL A 1 85 ? -17.181 -1.225 -3.416 1.00 85.25 85 VAL A C 1
ATOM 689 O O . VAL A 1 85 ? -16.419 -2.135 -3.732 1.00 85.25 85 VAL A O 1
ATOM 692 N N . GLY A 1 86 ? -18.381 -1.476 -2.888 1.00 85.50 86 GLY A N 1
ATOM 693 C CA . GLY A 1 86 ? -18.898 -2.830 -2.668 1.00 85.50 86 GLY A CA 1
ATOM 694 C C . GLY A 1 86 ? -18.377 -3.539 -1.409 1.00 85.50 86 GLY A C 1
ATOM 695 O O . GLY A 1 86 ? -18.973 -4.541 -1.012 1.00 85.50 86 GLY A O 1
ATOM 696 N N . LEU A 1 87 ? -17.344 -3.017 -0.732 1.00 87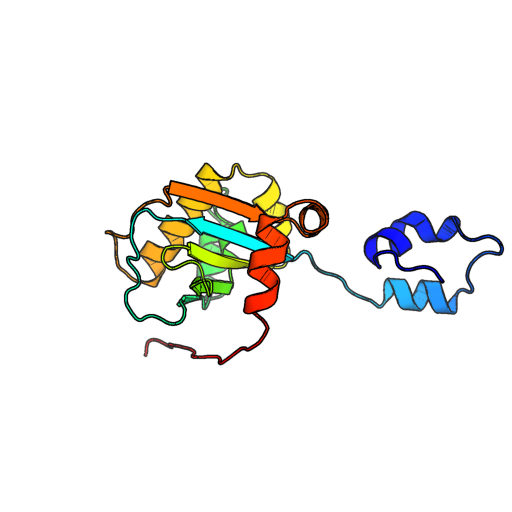.44 87 LEU A N 1
ATOM 697 C CA . LEU A 1 87 ? -16.786 -3.582 0.504 1.00 87.44 87 LEU A CA 1
ATOM 698 C C . LEU A 1 87 ? -16.777 -2.533 1.637 1.00 87.44 87 LEU A C 1
ATOM 700 O O . LEU A 1 87 ? -15.799 -1.808 1.808 1.00 87.44 87 LEU A O 1
ATOM 704 N N . PRO A 1 88 ? -17.835 -2.463 2.469 1.00 87.00 88 PRO A N 1
ATOM 705 C CA . PRO A 1 88 ? -18.054 -1.341 3.391 1.00 87.00 88 PRO A CA 1
ATOM 706 C C . PRO A 1 88 ? -17.008 -1.207 4.507 1.00 87.00 88 PRO A C 1
ATOM 708 O O . PRO A 1 88 ? -16.868 -0.128 5.073 1.00 87.00 88 PRO A O 1
ATOM 711 N N . ASN A 1 89 ? -16.277 -2.281 4.815 1.00 93.00 89 ASN A N 1
ATOM 712 C CA . ASN A 1 89 ? -15.284 -2.320 5.889 1.00 93.00 89 ASN A CA 1
ATOM 713 C C . ASN A 1 89 ? -13.855 -2.521 5.360 1.00 93.00 89 ASN A C 1
ATOM 715 O O . ASN A 1 89 ? -12.991 -3.002 6.096 1.00 93.00 89 ASN A O 1
ATOM 719 N N . VAL A 1 90 ? -13.591 -2.168 4.098 1.00 93.69 90 VAL A N 1
ATOM 720 C CA . VAL A 1 90 ? -12.264 -2.312 3.488 1.00 93.69 90 VAL A CA 1
ATOM 721 C C . VAL A 1 90 ? -11.750 -0.970 2.981 1.00 93.69 90 VAL A C 1
ATOM 723 O O . VAL A 1 90 ? -12.433 -0.277 2.228 1.00 93.69 90 VAL A O 1
ATOM 726 N N . LEU A 1 91 ? -10.516 -0.644 3.364 1.00 94.38 91 LEU A N 1
ATOM 727 C CA . LEU A 1 91 ? -9.734 0.439 2.777 1.00 94.38 91 LEU A CA 1
ATOM 728 C C . LEU A 1 91 ? -8.691 -0.130 1.815 1.00 94.38 91 LEU A C 1
ATOM 730 O O . LEU A 1 91 ? -8.092 -1.166 2.097 1.00 94.38 91 LEU A O 1
ATOM 734 N N . VAL A 1 92 ? -8.437 0.572 0.715 1.00 93.88 92 VAL A N 1
ATOM 735 C CA . VAL A 1 92 ? -7.324 0.316 -0.201 1.00 93.88 92 VAL A CA 1
ATOM 736 C C . VAL A 1 92 ? -6.333 1.464 -0.133 1.00 93.88 92 VAL A C 1
ATOM 738 O O . VAL A 1 92 ? -6.719 2.620 -0.252 1.00 93.88 92 VAL A O 1
ATOM 741 N N . GLY A 1 93 ? -5.057 1.149 0.053 1.00 93.06 93 GLY A N 1
ATOM 742 C CA . GLY A 1 93 ? -3.961 2.103 -0.035 1.00 93.06 93 GLY A CA 1
ATOM 743 C C . GLY A 1 93 ? -3.009 1.764 -1.166 1.00 93.06 93 GLY A C 1
ATOM 744 O O . GLY A 1 93 ? -2.838 0.595 -1.515 1.00 93.06 93 GLY A O 1
ATOM 745 N N . TRP A 1 94 ? -2.389 2.795 -1.729 1.00 90.75 94 TRP A N 1
ATOM 746 C CA . TRP A 1 94 ? -1.435 2.671 -2.826 1.00 90.75 94 TRP A CA 1
ATOM 747 C C . TRP A 1 94 ? -0.041 3.031 -2.336 1.00 90.75 94 TRP A C 1
ATOM 749 O O . TRP A 1 94 ? 0.133 4.026 -1.630 1.00 90.75 94 TRP A O 1
ATOM 759 N N . VAL A 1 95 ? 0.941 2.227 -2.727 1.00 91.12 95 VAL A N 1
ATOM 760 C CA . VAL A 1 95 ? 2.356 2.420 -2.412 1.00 91.12 95 VAL A CA 1
ATOM 761 C C . VAL A 1 95 ? 3.118 2.418 -3.721 1.00 91.12 95 VAL A C 1
ATOM 763 O O . VAL A 1 95 ? 3.006 1.459 -4.481 1.00 91.12 95 VAL A O 1
ATOM 766 N N . GLY A 1 96 ? 3.854 3.488 -4.001 1.00 87.31 96 GLY A N 1
ATOM 767 C CA . GLY A 1 96 ? 4.687 3.590 -5.202 1.00 87.31 96 GLY A CA 1
ATOM 768 C C . GLY A 1 96 ? 6.181 3.507 -4.901 1.00 87.31 96 GLY A C 1
ATOM 769 O O . GLY A 1 96 ? 6.592 3.498 -3.742 1.00 87.31 96 GLY A O 1
ATOM 770 N N . GLY A 1 97 ? 6.993 3.505 -5.955 1.00 84.81 97 GLY A N 1
ATOM 771 C CA . GLY A 1 97 ? 8.433 3.727 -5.865 1.00 84.81 97 GLY A CA 1
ATOM 772 C C . GLY A 1 97 ? 9.183 2.676 -5.047 1.00 84.81 97 GLY A C 1
ATOM 773 O O . GLY A 1 97 ? 8.833 1.496 -5.016 1.00 84.81 97 GLY A O 1
ATOM 774 N N . GLU A 1 98 ? 10.230 3.125 -4.354 1.00 84.25 98 GLU A N 1
ATOM 775 C CA . GLU A 1 98 ? 11.079 2.262 -3.526 1.00 84.25 98 GLU A CA 1
ATOM 776 C C . GLU A 1 98 ? 10.298 1.651 -2.354 1.00 84.25 98 GLU A C 1
ATOM 778 O O . GLU A 1 98 ? 10.487 0.482 -2.023 1.00 84.25 98 GLU A O 1
ATOM 783 N N . GLY A 1 99 ? 9.362 2.396 -1.756 1.00 87.25 99 GLY A N 1
ATOM 784 C CA . GLY A 1 99 ? 8.496 1.877 -0.705 1.00 87.25 99 GLY A CA 1
ATOM 785 C C . GLY A 1 99 ? 7.649 0.690 -1.157 1.00 87.25 99 GLY A C 1
ATOM 786 O O . GLY A 1 99 ? 7.422 -0.219 -0.358 1.00 87.25 99 GLY A O 1
ATOM 787 N N . ALA A 1 100 ? 7.247 0.635 -2.431 1.00 87.81 100 ALA A N 1
ATOM 788 C CA . ALA A 1 100 ? 6.516 -0.506 -2.974 1.00 87.81 100 ALA A CA 1
ATOM 789 C C . ALA A 1 100 ? 7.379 -1.775 -3.008 1.00 87.81 100 ALA A C 1
ATOM 791 O O . ALA A 1 100 ? 6.874 -2.848 -2.705 1.00 87.81 100 ALA A O 1
ATOM 792 N N . VAL A 1 101 ? 8.678 -1.654 -3.290 1.00 86.50 101 VAL A N 1
ATOM 793 C CA . VAL A 1 101 ? 9.626 -2.780 -3.250 1.00 86.50 101 VAL A CA 1
ATOM 794 C C . VAL A 1 101 ? 9.924 -3.178 -1.803 1.00 86.50 101 VAL A C 1
ATOM 796 O O . VAL A 1 101 ? 9.851 -4.350 -1.437 1.00 86.50 101 VAL A O 1
ATOM 799 N N . LEU A 1 102 ? 10.203 -2.197 -0.941 1.00 88.50 102 LEU A N 1
ATOM 800 C CA . LEU A 1 102 ? 10.536 -2.436 0.464 1.00 88.50 102 LEU A CA 1
ATOM 801 C C . LEU A 1 102 ? 9.385 -3.099 1.229 1.00 88.50 102 LEU A C 1
ATOM 803 O O . LEU A 1 102 ? 9.631 -4.000 2.031 1.00 88.50 102 LEU A O 1
ATOM 807 N N . MET A 1 103 ? 8.131 -2.702 0.974 1.00 89.38 103 MET A N 1
ATOM 808 C CA . MET A 1 103 ? 6.973 -3.285 1.662 1.00 89.38 103 MET A CA 1
ATOM 809 C C . MET A 1 103 ? 6.822 -4.793 1.407 1.00 89.38 103 MET A C 1
ATOM 811 O O . MET A 1 103 ? 6.232 -5.492 2.229 1.00 89.38 103 MET A O 1
ATOM 815 N N . GLU A 1 104 ? 7.363 -5.326 0.305 1.00 87.25 104 GLU A N 1
ATOM 816 C CA . GLU A 1 104 ? 7.254 -6.750 -0.032 1.00 87.25 104 GLU A CA 1
ATOM 817 C C . GLU A 1 104 ? 8.069 -7.655 0.891 1.00 87.25 104 GLU A C 1
ATOM 819 O O . GLU A 1 104 ? 7.759 -8.841 1.021 1.00 87.25 104 GLU A O 1
ATOM 824 N N . ALA A 1 105 ? 9.072 -7.103 1.574 1.00 88.75 105 ALA A N 1
ATOM 825 C CA . ALA A 1 105 ? 9.850 -7.828 2.570 1.00 88.75 105 ALA A CA 1
ATOM 826 C C . ALA A 1 105 ? 9.084 -8.037 3.890 1.00 88.75 105 ALA A C 1
ATOM 828 O O . ALA A 1 105 ? 9.472 -8.878 4.703 1.00 88.75 105 ALA A O 1
ATOM 829 N N . PHE A 1 106 ? 7.991 -7.300 4.115 1.00 89.44 106 PHE A N 1
ATOM 830 C CA . PHE A 1 106 ? 7.229 -7.346 5.360 1.00 89.44 106 PHE A CA 1
ATOM 831 C C . PHE A 1 106 ? 6.056 -8.333 5.292 1.00 89.44 106 PHE A C 1
ATOM 833 O O . PHE A 1 106 ? 5.465 -8.609 4.239 1.00 89.44 106 PHE A O 1
ATOM 840 N N . SER A 1 107 ? 5.690 -8.868 6.461 1.00 91.81 107 SER A N 1
ATOM 841 C CA . SER A 1 107 ? 4.477 -9.671 6.613 1.00 91.81 107 SER A CA 1
ATOM 842 C C . SER A 1 107 ? 3.230 -8.790 6.532 1.00 91.81 107 SER A C 1
ATOM 844 O O . SER A 1 107 ? 3.260 -7.606 6.871 1.00 91.81 107 SER A O 1
ATOM 846 N N . ALA A 1 108 ? 2.104 -9.380 6.124 1.00 90.94 108 ALA A N 1
ATOM 847 C CA . ALA A 1 108 ? 0.836 -8.660 6.044 1.00 90.94 108 ALA A CA 1
ATOM 848 C C . ALA A 1 108 ? 0.431 -8.034 7.393 1.00 90.94 108 ALA A C 1
ATOM 850 O O . ALA A 1 108 ? -0.031 -6.897 7.422 1.00 90.94 108 ALA A O 1
ATOM 851 N N . ASP A 1 109 ? 0.668 -8.726 8.509 1.00 91.81 109 ASP A N 1
ATOM 852 C CA . ASP A 1 109 ? 0.344 -8.211 9.844 1.00 91.81 109 ASP A CA 1
ATOM 853 C C . ASP A 1 109 ? 1.169 -6.970 10.210 1.00 91.81 109 ASP A C 1
ATOM 855 O O . ASP A 1 109 ? 0.627 -6.013 10.765 1.00 91.81 109 ASP A O 1
ATOM 859 N N . LEU A 1 110 ? 2.466 -6.956 9.876 1.00 92.62 110 LEU A N 1
ATOM 860 C CA . LEU A 1 110 ? 3.328 -5.791 10.102 1.00 92.62 110 LEU A CA 1
ATOM 861 C C . LEU A 1 110 ? 2.926 -4.620 9.209 1.00 92.62 110 LEU A C 1
ATOM 863 O O . LEU A 1 110 ? 2.847 -3.491 9.685 1.00 92.62 110 LEU A O 1
ATOM 867 N N . ILE A 1 111 ? 2.593 -4.889 7.945 1.00 93.81 111 ILE A N 1
ATOM 868 C CA . ILE A 1 111 ? 2.078 -3.867 7.029 1.00 93.81 111 ILE A CA 1
ATOM 869 C C . ILE A 1 111 ? 0.814 -3.230 7.613 1.00 93.81 111 ILE A C 1
ATOM 871 O O . ILE A 1 111 ? 0.737 -2.009 7.716 1.00 93.81 111 ILE A O 1
ATOM 875 N N . GLY A 1 112 ? -0.144 -4.039 8.074 1.00 94.56 112 GLY A N 1
ATOM 876 C CA . GLY A 1 112 ? -1.363 -3.545 8.714 1.00 94.56 112 GLY A CA 1
ATOM 877 C C . GLY A 1 112 ? -1.081 -2.674 9.945 1.00 94.56 112 GLY A C 1
ATOM 878 O O . GLY A 1 112 ? -1.722 -1.635 10.126 1.00 94.56 112 GLY A O 1
ATOM 879 N N . GLN A 1 113 ? -0.094 -3.047 10.764 1.00 94.00 113 GLN A N 1
ATOM 880 C CA . GLN A 1 113 ? 0.337 -2.258 11.924 1.00 94.00 113 GLN A CA 1
ATOM 881 C C . GLN A 1 113 ? 0.969 -0.922 11.516 1.00 94.00 113 GLN A C 1
ATOM 883 O O . GLN A 1 113 ? 0.574 0.114 12.051 1.00 94.00 113 GLN A O 1
ATOM 888 N N . HIS A 1 114 ? 1.884 -0.922 10.544 1.00 93.38 114 HIS A N 1
ATOM 889 C CA . HIS A 1 114 ? 2.522 0.296 10.035 1.00 93.38 114 HIS A CA 1
ATOM 890 C C . HIS A 1 114 ? 1.484 1.245 9.423 1.00 93.38 114 HIS A C 1
ATOM 892 O O . HIS A 1 114 ? 1.450 2.426 9.764 1.00 93.38 114 HIS A O 1
ATOM 898 N N . CYS A 1 115 ? 0.567 0.729 8.598 1.00 94.25 115 CYS A N 1
ATOM 899 C CA . CYS A 1 115 ? -0.532 1.515 8.038 1.00 94.25 115 CYS A CA 1
ATOM 900 C C . CYS A 1 115 ? -1.409 2.131 9.135 1.00 94.25 115 CYS A C 1
ATOM 902 O O . CYS A 1 115 ? -1.758 3.308 9.067 1.00 94.25 115 CYS A O 1
ATOM 904 N N . THR A 1 116 ? -1.730 1.358 10.177 1.00 94.38 116 THR A N 1
ATOM 905 C CA . THR A 1 116 ? -2.511 1.847 11.323 1.00 94.38 116 THR A CA 1
ATOM 906 C C . THR A 1 116 ? -1.769 2.957 12.065 1.00 94.38 116 THR A C 1
ATOM 908 O O . THR A 1 116 ? -2.375 3.959 12.433 1.00 94.38 116 THR A O 1
ATOM 911 N N . GLN A 1 117 ? -0.457 2.819 12.268 1.00 91.94 117 GLN A N 1
ATOM 912 C CA . GLN A 1 117 ? 0.363 3.851 12.902 1.00 91.94 117 GLN A CA 1
ATOM 913 C C . GLN A 1 117 ? 0.341 5.158 12.101 1.00 91.94 117 GLN A C 1
ATOM 915 O O . GLN A 1 117 ? 0.096 6.217 12.677 1.00 91.94 117 GLN A O 1
ATOM 920 N N . VAL A 1 118 ? 0.520 5.074 10.782 1.00 90.94 118 VAL A N 1
ATOM 921 C CA . VAL A 1 118 ? 0.471 6.237 9.886 1.00 90.94 118 VAL A CA 1
ATOM 922 C C . VAL A 1 118 ? -0.906 6.899 9.916 1.00 90.94 118 VAL A C 1
ATOM 924 O O . VAL A 1 118 ? -1.004 8.116 10.065 1.00 90.94 118 VAL A O 1
ATOM 927 N N . LEU A 1 119 ? -1.979 6.107 9.839 1.00 91.69 119 LEU A N 1
ATOM 928 C CA . LEU A 1 119 ? -3.350 6.609 9.919 1.00 91.69 119 LEU A CA 1
ATOM 929 C C . LEU A 1 119 ? -3.606 7.350 11.235 1.00 91.69 119 LEU A C 1
ATOM 931 O O . LEU A 1 119 ? -4.154 8.451 11.213 1.00 91.69 119 LEU A O 1
ATOM 935 N N . ARG A 1 120 ? -3.175 6.793 12.372 1.00 92.19 120 ARG A N 1
ATOM 936 C CA . ARG A 1 120 ? -3.305 7.438 13.688 1.00 92.19 120 ARG A CA 1
ATOM 937 C C . ARG A 1 120 ? -2.525 8.747 13.762 1.00 92.19 120 ARG A C 1
ATOM 939 O O . ARG A 1 120 ? -3.029 9.725 14.307 1.00 92.19 120 ARG A O 1
ATOM 946 N N . GLU A 1 121 ? -1.316 8.783 13.205 1.00 87.31 121 GLU A N 1
ATOM 947 C CA . GLU A 1 121 ? -0.479 9.982 13.215 1.00 87.31 121 GLU A CA 1
ATOM 948 C C . GLU A 1 121 ? -1.067 11.105 12.350 1.00 87.31 121 GLU A C 1
ATOM 950 O O . GLU A 1 121 ? -1.105 12.256 12.780 1.00 87.31 121 GLU A O 1
ATOM 955 N N . ILE A 1 122 ? -1.542 10.781 11.145 1.00 85.75 122 ILE A N 1
ATOM 956 C CA . ILE A 1 122 ? -2.058 11.773 10.192 1.00 85.75 122 ILE A CA 1
ATOM 957 C C . ILE A 1 122 ? -3.438 12.287 10.607 1.00 85.75 122 ILE A C 1
ATOM 959 O O . ILE A 1 122 ? -3.705 13.482 10.503 1.00 85.75 122 ILE A O 1
ATOM 963 N N . THR A 1 123 ? -4.314 11.409 11.094 1.00 86.81 123 THR A N 1
ATOM 964 C CA . THR A 1 123 ? -5.671 11.797 11.519 1.00 86.81 123 THR A CA 1
ATOM 965 C C . THR A 1 123 ? -5.713 12.372 12.936 1.00 86.81 123 THR A C 1
ATOM 967 O O . THR A 1 123 ? -6.710 12.981 13.318 1.00 86.81 123 THR A O 1
ATOM 970 N N . GLY A 1 124 ? -4.665 12.153 13.739 1.00 87.81 124 GLY A N 1
ATOM 971 C CA . GLY A 1 124 ? -4.651 12.465 15.169 1.00 87.81 124 GLY A CA 1
ATOM 972 C C . GLY A 1 124 ? -5.572 11.573 16.011 1.00 87.81 124 GLY A C 1
ATOM 973 O O . GLY A 1 124 ? -5.745 11.835 17.201 1.00 87.81 124 GLY A O 1
ATOM 974 N N . ASN A 1 125 ? -6.171 10.533 15.424 1.00 89.19 125 ASN A N 1
ATOM 975 C CA . ASN A 1 125 ? -7.084 9.628 16.108 1.00 89.19 125 ASN A CA 1
ATOM 976 C C . ASN A 1 125 ? -6.351 8.355 16.548 1.00 89.19 125 ASN A C 1
ATOM 978 O O . ASN A 1 125 ? -6.052 7.494 15.727 1.00 89.19 125 ASN A O 1
ATOM 982 N N . THR A 1 126 ? -6.098 8.202 17.849 1.00 91.69 126 THR A N 1
ATOM 983 C CA . THR A 1 126 ? -5.411 7.030 18.419 1.00 91.69 126 THR A CA 1
ATOM 984 C C . THR A 1 126 ? -6.301 5.793 18.558 1.00 91.69 126 THR A C 1
ATOM 986 O O . THR A 1 126 ? -5.778 4.702 18.787 1.00 91.69 126 THR A O 1
ATOM 989 N N . GLU A 1 127 ? -7.619 5.934 18.400 1.00 92.62 127 GLU A N 1
ATOM 990 C CA . GLU A 1 127 ? -8.598 4.853 18.563 1.00 92.62 127 GLU A CA 1
ATOM 991 C C . GLU A 1 127 ? -8.790 4.012 17.295 1.00 92.62 127 GLU A C 1
ATOM 993 O O . GLU A 1 127 ? -9.478 2.994 17.342 1.00 92.62 127 GLU A O 1
ATOM 998 N N . ILE A 1 128 ? -8.161 4.387 16.170 1.00 94.00 128 ILE A N 1
ATOM 999 C CA . ILE A 1 128 ? -8.229 3.612 14.922 1.00 94.00 128 ILE A CA 1
ATOM 1000 C C . ILE A 1 128 ? -7.782 2.167 15.208 1.00 94.00 128 ILE A C 1
ATOM 1002 O O . ILE A 1 128 ? -6.655 1.981 15.683 1.00 94.00 128 ILE A O 1
ATOM 1006 N N . PRO A 1 129 ? -8.623 1.147 14.954 1.00 94.88 129 PRO A N 1
ATOM 1007 C CA . PRO A 1 129 ? -8.294 -0.243 15.252 1.00 94.88 129 PRO A CA 1
ATOM 1008 C C . PRO A 1 129 ? -7.193 -0.769 14.327 1.00 94.88 129 PRO A C 1
ATOM 1010 O O . PRO A 1 129 ? -6.933 -0.217 13.262 1.00 94.88 129 PRO A O 1
ATOM 1013 N N . ILE A 1 130 ? -6.547 -1.864 14.727 1.00 95.25 130 ILE A N 1
ATOM 1014 C CA . ILE A 1 130 ? -5.688 -2.632 13.815 1.00 95.25 130 ILE A CA 1
ATOM 1015 C C . ILE A 1 130 ? -6.615 -3.412 12.868 1.00 95.25 130 ILE A C 1
ATOM 1017 O O . ILE A 1 130 ? -7.626 -3.945 13.335 1.00 95.25 130 ILE A O 1
ATOM 1021 N N . PRO A 1 131 ? -6.320 -3.483 11.558 1.00 96.00 131 PRO A N 1
ATOM 1022 C CA . PRO A 1 131 ? -7.114 -4.271 10.625 1.00 96.00 131 PRO A CA 1
ATOM 1023 C C . PRO A 1 131 ? -7.124 -5.743 11.033 1.00 96.00 131 PRO A C 1
ATOM 1025 O O . PRO A 1 131 ? -6.102 -6.315 11.410 1.00 96.00 131 PRO A O 1
ATOM 1028 N N . LYS A 1 132 ? -8.288 -6.372 10.900 1.00 94.25 132 LYS A N 1
ATOM 1029 C CA . LYS A 1 132 ? -8.476 -7.808 11.107 1.00 94.25 132 LYS A CA 1
ATOM 1030 C C . LYS A 1 132 ? -7.677 -8.625 10.101 1.00 94.25 132 LYS A C 1
ATOM 1032 O O . LYS A 1 132 ? -7.158 -9.690 10.426 1.00 94.25 132 LYS A O 1
ATOM 1037 N N . ARG A 1 133 ? -7.635 -8.145 8.860 1.00 93.12 133 ARG A N 1
ATOM 1038 C CA . ARG A 1 133 ? -6.897 -8.767 7.769 1.00 93.12 133 ARG A CA 1
ATOM 1039 C C . ARG A 1 133 ? -6.241 -7.681 6.939 1.00 93.12 133 ARG A C 1
ATOM 1041 O O . ARG A 1 133 ? -6.882 -6.716 6.535 1.00 93.12 133 ARG A O 1
ATOM 1048 N N . CYS A 1 134 ? -4.955 -7.869 6.687 1.00 93.19 134 CYS A N 1
ATOM 1049 C CA . CYS A 1 134 ? -4.210 -7.084 5.726 1.00 93.19 134 CYS A CA 1
ATOM 1050 C C . CYS A 1 134 ? -3.880 -7.978 4.532 1.00 93.19 134 CYS A C 1
ATOM 1052 O O . CYS A 1 134 ? -3.534 -9.149 4.691 1.00 93.19 134 CYS A O 1
ATOM 1054 N N . THR A 1 135 ? -4.010 -7.457 3.321 1.00 90.56 135 THR A N 1
ATOM 1055 C CA . THR A 1 135 ? -3.599 -8.163 2.104 1.00 90.56 135 THR A CA 1
ATOM 1056 C C . THR A 1 135 ? -2.874 -7.180 1.213 1.00 90.56 135 THR A C 1
ATOM 1058 O O . THR A 1 135 ? -3.413 -6.126 0.897 1.00 90.56 135 THR A O 1
ATOM 1061 N N . ARG A 1 136 ? -1.646 -7.510 0.820 1.00 86.19 136 ARG A N 1
ATOM 1062 C CA . ARG A 1 136 ? -0.934 -6.763 -0.214 1.00 86.19 136 ARG A CA 1
ATOM 1063 C C . ARG A 1 136 ? -1.124 -7.463 -1.548 1.00 86.19 136 ARG A C 1
ATOM 1065 O O . ARG A 1 136 ? -1.140 -8.687 -1.579 1.00 86.19 136 ARG A O 1
ATOM 1072 N N . CYS A 1 137 ? -1.278 -6.697 -2.616 1.00 77.50 137 CYS A N 1
ATOM 1073 C CA . CYS A 1 137 ? -1.269 -7.229 -3.967 1.00 77.50 137 CYS A CA 1
ATOM 1074 C C . CYS A 1 137 ? -0.062 -6.634 -4.678 1.00 77.50 137 CYS A C 1
ATOM 1076 O O . CYS A 1 137 ? -0.016 -5.423 -4.912 1.00 77.50 137 CYS A O 1
ATOM 1078 N N . CYS A 1 138 ? 0.917 -7.494 -4.943 1.00 65.62 138 CYS A N 1
ATOM 1079 C CA . CYS A 1 138 ? 1.982 -7.193 -5.884 1.00 65.62 138 CYS A CA 1
ATOM 1080 C C . CYS A 1 138 ? 1.399 -7.318 -7.296 1.00 65.62 138 CYS A C 1
ATOM 1082 O O . CYS A 1 138 ? 0.559 -8.193 -7.527 1.00 65.62 138 CYS A O 1
ATOM 1084 N N . GLU A 1 139 ? 1.828 -6.480 -8.242 1.00 52.94 139 GLU A N 1
ATOM 1085 C CA . GLU A 1 139 ? 1.351 -6.538 -9.637 1.00 52.94 139 GLU A CA 1
ATOM 1086 C C . GLU A 1 139 ? 1.434 -7.954 -10.246 1.00 52.94 139 GLU A C 1
ATOM 1088 O O . GLU A 1 139 ? 0.605 -8.320 -11.080 1.00 52.94 139 GLU A O 1
ATOM 1093 N N . GLU A 1 140 ? 2.366 -8.796 -9.785 1.00 44.09 140 GLU A N 1
ATOM 1094 C CA . GLU A 1 140 ? 2.494 -10.191 -10.227 1.00 44.09 140 GLU A CA 1
ATOM 1095 C C . GLU A 1 140 ? 1.357 -11.126 -9.747 1.00 44.09 140 GLU A C 1
ATOM 1097 O O . GLU A 1 140 ? 1.049 -12.105 -10.427 1.00 44.09 140 GLU A O 1
ATOM 1102 N N . GLU A 1 141 ? 0.669 -10.829 -8.635 1.00 39.00 141 GLU A N 1
ATOM 1103 C CA . GLU A 1 141 ? -0.453 -11.639 -8.108 1.00 39.00 141 GLU A CA 1
ATOM 1104 C C . GLU A 1 141 ? -1.833 -11.243 -8.667 1.00 39.00 141 GLU A C 1
ATOM 1106 O O . GLU A 1 141 ? -2.809 -11.990 -8.523 1.00 39.00 141 GLU A O 1
ATOM 1111 N N . MET A 1 142 ? -1.950 -10.098 -9.348 1.00 41.59 142 MET A N 1
ATOM 1112 C CA . MET A 1 142 ? -3.233 -9.633 -9.901 1.00 41.59 142 MET A CA 1
ATOM 1113 C C . MET A 1 142 ? -3.787 -10.557 -10.997 1.00 41.59 142 MET A C 1
ATOM 1115 O O . MET A 1 142 ? -4.987 -10.544 -11.262 1.00 41.59 142 MET A O 1
ATOM 1119 N N . ALA A 1 143 ? -2.945 -11.399 -11.606 1.00 40.81 143 ALA A N 1
ATOM 1120 C CA . ALA A 1 143 ? -3.370 -12.390 -12.594 1.00 40.81 143 ALA A CA 1
ATOM 1121 C C . ALA A 1 143 ? -3.968 -13.673 -11.978 1.00 40.81 143 ALA A C 1
ATOM 1123 O O . ALA A 1 143 ? -4.586 -14.461 -12.697 1.00 40.81 143 ALA A O 1
ATOM 1124 N N . THR A 1 144 ? -3.786 -13.913 -10.674 1.00 38.16 144 THR A N 1
ATOM 1125 C CA . THR A 1 144 ? -4.110 -15.199 -10.030 1.00 38.16 144 THR A CA 1
ATOM 1126 C C . THR A 1 144 ? -5.114 -15.095 -8.881 1.00 38.16 144 THR A C 1
ATOM 1128 O O . THR A 1 144 ? -5.714 -16.114 -8.534 1.00 38.16 144 THR A O 1
ATOM 1131 N N . SER A 1 145 ? -5.358 -13.903 -8.319 1.00 40.88 145 SER A N 1
ATOM 1132 C CA . SER A 1 145 ? -6.290 -13.713 -7.196 1.00 40.88 145 SER A CA 1
ATOM 1133 C C . SER A 1 145 ? -7.677 -13.190 -7.633 1.00 40.88 145 SER A C 1
ATOM 1135 O O . SER A 1 145 ? -7.801 -12.034 -8.047 1.00 40.88 145 SER A O 1
ATOM 1137 N N . PRO A 1 146 ? -8.769 -13.974 -7.472 1.00 46.78 146 PRO A N 1
ATOM 1138 C CA . PRO A 1 146 ? -10.136 -13.553 -7.821 1.00 46.78 146 PRO A CA 1
ATOM 1139 C C . PRO A 1 146 ? -10.637 -12.331 -7.034 1.00 46.78 146 PRO A C 1
ATOM 1141 O O . PRO A 1 146 ? -11.491 -11.577 -7.509 1.00 46.78 146 PRO A O 1
ATOM 1144 N N . LEU A 1 147 ? -10.107 -12.138 -5.822 1.00 49.81 147 LEU A N 1
ATOM 1145 C CA . LEU A 1 147 ? -10.422 -11.002 -4.956 1.00 49.81 147 LEU A CA 1
ATOM 1146 C C . LEU A 1 147 ? -9.797 -9.707 -5.492 1.00 49.81 147 LEU A C 1
ATOM 1148 O O . LEU A 1 147 ? -10.473 -8.685 -5.513 1.00 49.81 147 LEU A O 1
ATOM 1152 N N . ALA A 1 148 ? -8.563 -9.762 -6.005 1.00 47.72 148 ALA A N 1
ATOM 1153 C CA . ALA A 1 148 ? -7.885 -8.600 -6.584 1.00 47.72 148 ALA A CA 1
ATOM 1154 C C . ALA A 1 148 ? -8.580 -8.109 -7.869 1.00 47.72 148 ALA A C 1
ATOM 1156 O O . ALA A 1 148 ? -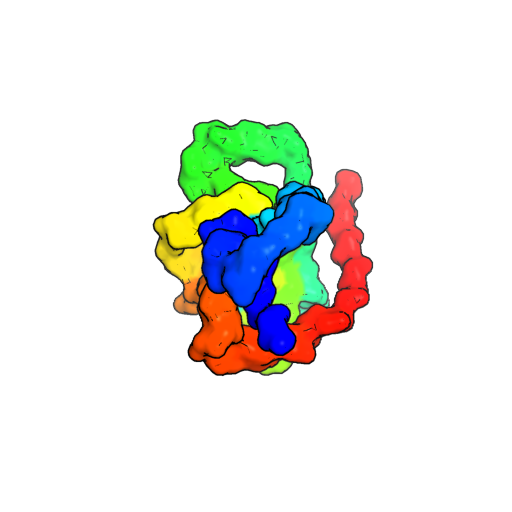8.843 -6.917 -8.010 1.00 47.72 148 ALA A O 1
ATOM 1157 N N . CYS A 1 149 ? -8.984 -9.026 -8.762 1.00 45.16 149 CYS A N 1
ATOM 1158 C CA . CYS A 1 149 ? -9.746 -8.665 -9.967 1.00 45.16 149 CYS A CA 1
ATOM 1159 C C . CYS A 1 149 ? -11.100 -8.009 -9.660 1.00 45.16 149 CYS A C 1
ATOM 1161 O O . CYS A 1 149 ? -11.542 -7.139 -10.407 1.00 45.16 149 CYS A O 1
ATOM 1163 N N . SER A 1 150 ? -11.776 -8.438 -8.589 1.00 47.94 150 SER A N 1
ATOM 1164 C CA . SER A 1 150 ? -13.100 -7.908 -8.238 1.00 47.94 150 SER A CA 1
ATOM 1165 C C . SER A 1 150 ? -13.025 -6.480 -7.692 1.00 47.94 150 SER A C 1
ATOM 1167 O O . SER A 1 150 ? -13.948 -5.704 -7.908 1.00 47.94 150 SER A O 1
ATOM 1169 N N . ILE A 1 151 ? -11.926 -6.125 -7.019 1.00 51.88 151 ILE A N 1
ATOM 1170 C CA . ILE A 1 151 ? -11.750 -4.813 -6.386 1.00 51.88 151 ILE A CA 1
ATOM 1171 C C . ILE A 1 151 ? -11.284 -3.744 -7.395 1.00 51.88 151 ILE A C 1
ATOM 1173 O O . ILE A 1 151 ? -11.677 -2.580 -7.301 1.00 51.88 151 ILE A O 1
ATOM 1177 N N . ASP A 1 152 ? -10.503 -4.133 -8.403 1.00 52.06 152 ASP A N 1
ATOM 1178 C CA . ASP A 1 152 ? -9.966 -3.202 -9.406 1.00 52.06 152 ASP A CA 1
ATOM 1179 C C . ASP A 1 152 ? -10.989 -2.694 -10.418 1.00 52.06 152 ASP A C 1
ATOM 1181 O O . ASP A 1 152 ? -10.863 -1.578 -10.929 1.00 52.06 152 ASP A O 1
ATOM 1185 N N . ASN A 1 153 ? -12.032 -3.480 -10.683 1.00 47.16 153 ASN A N 1
ATOM 1186 C CA . ASN A 1 153 ? -13.074 -3.097 -11.633 1.00 47.16 153 ASN A CA 1
ATOM 1187 C C . ASN A 1 153 ? -13.929 -1.908 -11.149 1.00 47.16 153 ASN A C 1
ATOM 1189 O O . ASN A 1 153 ? -14.630 -1.306 -11.961 1.00 47.16 153 ASN A O 1
ATOM 1193 N N . ASP A 1 154 ? -13.864 -1.559 -9.860 1.00 46.78 154 ASP A N 1
ATOM 1194 C CA . ASP A 1 154 ? -14.715 -0.538 -9.232 1.00 46.78 154 ASP A CA 1
ATOM 1195 C C . ASP A 1 154 ? -13.988 0.804 -8.984 1.00 46.78 154 ASP A C 1
ATOM 1197 O O . ASP A 1 154 ? -14.613 1.843 -8.789 1.00 46.78 154 ASP A O 1
ATOM 1201 N N . THR A 1 155 ? -12.650 0.840 -9.049 1.00 48.62 155 THR A N 1
ATOM 1202 C CA . THR A 1 155 ? -11.848 2.036 -8.697 1.00 48.62 155 THR A CA 1
ATOM 1203 C C . THR A 1 155 ? -11.553 2.985 -9.874 1.00 48.62 155 THR A C 1
ATOM 1205 O O . THR A 1 155 ? -10.822 3.965 -9.719 1.00 48.62 155 THR A O 1
ATOM 1208 N N . SER A 1 156 ? -12.116 2.738 -11.064 1.00 41.59 156 SER A N 1
ATOM 1209 C CA . SER A 1 156 ? -11.775 3.467 -12.304 1.00 41.59 156 SER A CA 1
ATOM 1210 C C . SER A 1 156 ? -12.350 4.890 -12.448 1.00 41.59 156 SER A C 1
ATOM 1212 O O . SER A 1 156 ? -12.117 5.523 -13.476 1.00 41.59 156 SER A O 1
ATOM 1214 N N . ASN A 1 157 ? -13.050 5.451 -11.454 1.00 36.31 157 ASN A N 1
ATOM 1215 C CA . ASN A 1 157 ? -13.589 6.818 -11.539 1.00 36.31 157 ASN A CA 1
ATOM 1216 C C . ASN A 1 157 ? -13.147 7.675 -10.339 1.00 36.31 157 ASN A C 1
ATOM 1218 O O . ASN A 1 157 ? -13.722 7.607 -9.258 1.00 36.31 157 ASN A O 1
ATOM 1222 N N . ARG A 1 158 ? -12.096 8.483 -10.534 1.00 45.62 158 ARG A N 1
ATOM 1223 C CA . ARG A 1 158 ? -11.507 9.367 -9.513 1.00 45.62 158 ARG A CA 1
ATOM 1224 C C . ARG A 1 158 ? -12.230 10.719 -9.444 1.00 45.62 158 ARG A C 1
ATOM 1226 O O . ARG A 1 158 ? -12.280 11.431 -10.444 1.00 45.62 158 ARG A O 1
ATOM 1233 N N . ALA A 1 159 ? -12.643 11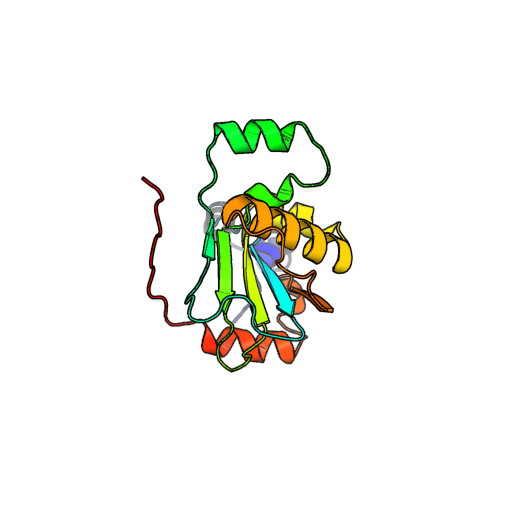.132 -8.246 1.00 27.53 159 ALA A N 1
ATOM 1234 C CA . ALA A 1 159 ? -12.766 12.539 -7.861 1.00 27.53 159 ALA A CA 1
ATOM 1235 C C . ALA A 1 159 ? -11.774 12.797 -6.715 1.00 27.53 159 ALA A C 1
ATOM 1237 O O . ALA A 1 159 ? -11.788 12.101 -5.707 1.00 27.53 159 ALA A O 1
ATOM 1238 N N . LEU A 1 160 ? -10.849 13.739 -6.910 1.00 32.44 160 LEU A N 1
ATOM 1239 C CA . LEU A 1 160 ? -9.789 14.071 -5.953 1.00 32.44 160 LEU A CA 1
ATOM 1240 C C . LEU A 1 160 ? -10.295 15.155 -4.991 1.00 32.44 160 LEU A C 1
ATOM 1242 O O . LEU A 1 160 ? -10.526 16.283 -5.424 1.00 32.44 160 LEU A O 1
ATOM 1246 N N . ALA A 1 161 ? -10.411 14.849 -3.700 1.00 28.72 161 ALA A N 1
ATOM 1247 C CA . ALA A 1 161 ? -10.571 15.850 -2.648 1.00 28.72 161 ALA A CA 1
ATOM 1248 C C . ALA A 1 161 ? -9.298 15.886 -1.787 1.00 28.72 161 ALA A C 1
ATOM 1250 O O . ALA A 1 161 ? -8.989 14.947 -1.058 1.00 28.72 161 ALA A O 1
ATOM 1251 N N . VAL A 1 162 ? -8.530 16.972 -1.905 1.00 34.97 162 VAL A N 1
ATOM 1252 C CA . VAL A 1 162 ? -7.322 17.231 -1.109 1.00 34.97 162 VAL A CA 1
ATOM 1253 C C . VAL A 1 162 ? -7.743 17.978 0.151 1.00 34.97 162 VAL A C 1
ATOM 1255 O O . VAL A 1 162 ? -8.164 19.131 0.065 1.00 34.97 162 VAL A O 1
ATOM 1258 N N . ILE A 1 163 ? -7.625 17.350 1.320 1.00 35.88 163 ILE A N 1
ATOM 1259 C CA . ILE A 1 163 ? -7.811 18.045 2.597 1.00 35.88 163 ILE A CA 1
ATOM 1260 C C . ILE A 1 163 ? -6.435 18.531 3.055 1.00 35.88 163 ILE A C 1
ATOM 1262 O O . ILE A 1 163 ? -5.656 17.785 3.641 1.00 35.88 163 ILE A O 1
ATOM 1266 N N . GLY A 1 164 ? -6.115 19.782 2.725 1.00 30.45 164 GLY A N 1
ATOM 1267 C CA . GLY A 1 164 ? -5.001 20.500 3.335 1.00 30.45 164 GLY A CA 1
ATOM 1268 C C . GLY A 1 164 ? -5.435 21.042 4.694 1.00 30.45 164 GLY A C 1
ATOM 1269 O O . GLY A 1 164 ? -6.426 21.768 4.775 1.00 30.45 164 GLY A O 1
ATOM 1270 N N . SER A 1 165 ? -4.713 20.691 5.755 1.00 28.41 165 SER A N 1
ATOM 1271 C CA . SER A 1 165 ? -4.791 21.436 7.017 1.00 28.41 165 SER A CA 1
ATOM 1272 C C . SER A 1 165 ? -4.041 22.777 6.871 1.00 28.41 165 SER A C 1
ATOM 1274 O O . SER A 1 165 ? -3.112 22.840 6.063 1.00 28.41 165 SER A O 1
ATOM 1276 N N . PRO A 1 166 ? -4.479 23.836 7.582 1.00 36.91 166 PRO A N 1
ATOM 1277 C CA . PRO A 1 166 ? -4.140 25.242 7.315 1.00 36.91 166 PRO A CA 1
ATOM 1278 C C . PRO A 1 166 ? -2.669 25.626 7.506 1.00 36.91 166 PRO A C 1
ATOM 1280 O O . PRO A 1 166 ? -1.968 24.958 8.299 1.00 36.91 166 PRO A O 1
#

pLDDT: mean 77.84, std 18.8, range [27.53, 96.0]

Foldseek 3Di:
DDDDDLVCCLVPQVVDVVHDDPVVNVVSVPDDDWWKKKKKFFAPADPPPPDQWFFDDDDPVNLVVVVVPPPLNLVSQWGTWGDFPPRRRMIMIMGIHPSNVVCVVDDQQVVQVSVQVVVCVRVVPPPRDRGPTMDMDTPVCCVPDPVNVVRVVRPPDDDDDDDDDD

Organism: Nezara viridula (NCBI:txid85310)

InterPro domains:
  IPR002937 Amine oxidase [PF01593] (2-135)
  IPR050281 Flavin monoamine oxidase and related enzymes [PTHR10742] (1-136)

Secondary structure (DSSP, 8-state):
-----HHHHHHHGGG-SSPPPHHHHHHHHH-----EEEEEEE-SS--STT-S-EE----HHHHHHHTTSTTSGGGGGEEEEEEETTEEEEEEEEEEHHHHHHGGGS-HHHHHHHHHHHHHHHH--TTPPPPSEEEEE-TTTTTT-HHHHHHHTT------------

Radius of gyration: 18.68 Å; chains: 1; bounding box: 37×40×54 Å